Protein AF-A0A1S3MIS3-F1 (afdb_monomer)

Mean predicted aligned error: 9.29 Å

Secondary structure (DSSP, 8-state):
-EEEEPPPEE-TTEEEEEEEEEES-TT-BTTB---TTSGGGGGGPEEEEEESSTTSS-EEEEEE-TTTSSS-EEEEEEPPGGG-SEEEEEEEEE-----TTSS-E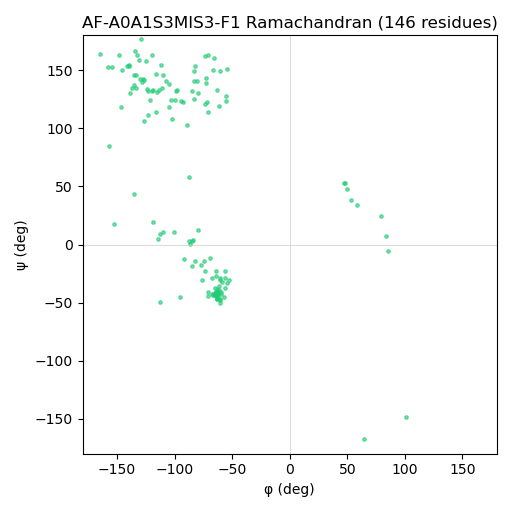EEEEEEEEEP-HHHHHHHHHHHHHHHHHHHHHHHHHHHHHTT-

Foldseek 3Di:
DDKDKDFWAQQLQFFKKKWKKAKFAPVQDLQGHQPVVDPCQQLQWKFKWKDPPQVPDIDTQDIGGNVNRNDIDMDMTTDDPVQNGTRMMIMIDGPDWPDRSYTDMDMGDIDTDGDDCPVVVVVVVVVVVVVVVVVVVVVVVVVVVVVD

Solvent-accessible surface area (backbone atoms only — not comparable to full-atom values): 8244 Å² total; per-residue (Å²): 138,52,73,50,70,54,70,68,34,78,24,61,53,48,41,30,41,33,31,32,38,24,29,22,36,89,82,53,40,72,86,28,14,48,61,83,87,45,90,65,31,69,56,51,20,42,31,37,30,37,21,81,58,87,68,77,53,77,45,81,79,47,78,44,44,36,88,83,19,32,55,79,42,79,50,76,44,72,54,53,76,88,59,37,34,74,52,29,30,45,33,42,36,37,87,42,71,85,49,90,69,40,54,33,67,52,78,44,78,75,44,78,39,60,64,68,59,65,62,56,52,48,52,53,50,50,52,51,51,52,52,50,52,52,51,55,52,51,55,52,52,56,59,56,65,77,74,114

Structure (mmCIF, N/CA/C/O backbone):
data_AF-A0A1S3MIS3-F1
#
_entry.id   AF-A0A1S3MIS3-F1
#
loop_
_atom_site.group_PDB
_atom_site.id
_atom_site.type_symbol
_atom_site.label_atom_id
_atom_site.label_alt_id
_atom_site.label_comp_id
_atom_site.label_asym_id
_atom_site.label_entity_id
_atom_site.label_seq_id
_atom_site.pdbx_PDB_ins_code
_atom_site.Cartn_x
_atom_site.Cartn_y
_atom_site.Cartn_z
_atom_site.occupancy
_atom_site.B_iso_or_equiv
_atom_site.auth_seq_id
_atom_site.auth_comp_id
_atom_site.auth_asym_id
_atom_site.auth_atom_id
_atom_site.pdbx_PDB_model_num
ATOM 1 N N . MET A 1 1 ? 1.605 -11.712 -11.356 1.00 88.00 1 MET A N 1
ATOM 2 C CA . MET A 1 1 ? 0.929 -11.157 -10.164 1.00 88.00 1 MET A CA 1
ATOM 3 C C . MET A 1 1 ? 1.987 -10.794 -9.139 1.00 88.00 1 MET A C 1
ATOM 5 O O . MET A 1 1 ? 2.814 -11.642 -8.831 1.00 88.00 1 MET A O 1
ATOM 9 N N . ARG A 1 2 ? 1.972 -9.559 -8.627 1.00 95.81 2 ARG A N 1
ATOM 10 C CA . ARG A 1 2 ? 2.924 -9.073 -7.618 1.00 95.81 2 ARG A CA 1
ATOM 11 C C . ARG A 1 2 ? 2.176 -8.488 -6.436 1.00 95.81 2 ARG A C 1
ATOM 13 O O . ARG A 1 2 ? 1.597 -7.410 -6.546 1.00 95.81 2 ARG A O 1
ATOM 20 N N . GLN A 1 3 ? 2.161 -9.218 -5.328 1.00 97.56 3 GLN A N 1
ATOM 21 C CA . GLN A 1 3 ? 1.534 -8.757 -4.098 1.00 97.56 3 GLN A CA 1
ATOM 22 C C . GLN A 1 3 ? 2.282 -9.249 -2.862 1.00 97.56 3 GLN A C 1
ATOM 24 O O . GLN A 1 3 ? 2.836 -10.347 -2.866 1.00 97.56 3 GLN A O 1
ATOM 29 N N . ALA A 1 4 ? 2.220 -8.456 -1.800 1.00 98.25 4 ALA A N 1
ATOM 30 C CA . ALA A 1 4 ? 2.569 -8.850 -0.445 1.00 98.25 4 ALA A CA 1
ATOM 31 C C . ALA A 1 4 ? 1.331 -8.646 0.431 1.00 98.25 4 ALA A C 1
ATOM 33 O O . ALA A 1 4 ? 0.784 -7.545 0.449 1.00 98.25 4 ALA A O 1
ATOM 34 N N . VAL A 1 5 ? 0.879 -9.693 1.121 1.00 98.44 5 VAL A N 1
ATOM 35 C CA . VAL A 1 5 ? -0.333 -9.675 1.954 1.00 98.44 5 VAL A CA 1
ATOM 36 C C . VAL A 1 5 ? 0.044 -10.089 3.372 1.00 98.44 5 VAL A C 1
ATOM 38 O O . VAL A 1 5 ? 0.761 -11.073 3.561 1.00 98.44 5 VAL A O 1
ATOM 41 N N . THR A 1 6 ? -0.409 -9.338 4.373 1.00 98.44 6 THR A N 1
ATOM 42 C CA . THR A 1 6 ? -0.201 -9.706 5.777 1.00 98.44 6 THR A CA 1
ATOM 43 C C . THR A 1 6 ? -1.060 -10.910 6.154 1.00 98.44 6 THR A C 1
ATOM 45 O O . THR A 1 6 ? -2.057 -11.215 5.507 1.00 98.44 6 THR A O 1
ATOM 48 N N . LYS A 1 7 ? -0.732 -11.571 7.268 1.00 97.88 7 LYS A N 1
ATOM 49 C CA . LYS A 1 7 ? -1.742 -12.375 7.972 1.00 97.88 7 LYS A CA 1
ATOM 50 C C . LYS A 1 7 ? -2.840 -11.458 8.530 1.00 97.88 7 LYS A C 1
ATOM 52 O O . LYS A 1 7 ? -2.578 -10.262 8.681 1.00 97.88 7 LYS A O 1
ATOM 57 N N . PRO A 1 8 ? -4.030 -11.986 8.858 1.00 98.06 8 PRO A N 1
ATOM 58 C CA . PRO A 1 8 ? -5.056 -11.206 9.536 1.00 98.06 8 PRO A CA 1
ATOM 59 C C . PRO A 1 8 ? -4.515 -10.591 10.832 1.00 98.06 8 PRO A C 1
ATOM 61 O O . PRO A 1 8 ? -3.936 -11.287 11.668 1.00 98.06 8 PRO A O 1
ATOM 64 N N . LEU A 1 9 ? -4.693 -9.281 10.990 1.00 98.00 9 LEU A N 1
ATOM 65 C CA . LEU A 1 9 ? -4.213 -8.493 12.123 1.00 98.00 9 LEU A CA 1
ATOM 66 C C . LEU A 1 9 ? -5.383 -7.989 12.976 1.00 98.00 9 LEU A C 1
ATOM 68 O O . LEU A 1 9 ? -6.501 -7.789 12.495 1.00 98.00 9 LEU A O 1
ATOM 72 N N . ASP A 1 10 ? -5.112 -7.735 14.256 1.00 97.69 10 ASP A N 1
ATOM 73 C CA . ASP A 1 10 ? -5.991 -6.930 15.107 1.00 97.69 10 ASP A CA 1
ATOM 74 C C . ASP A 1 10 ? -5.587 -5.454 14.990 1.00 97.69 10 ASP A C 1
ATOM 76 O O . ASP A 1 10 ? -4.590 -5.017 15.568 1.00 97.69 10 ASP A O 1
ATOM 80 N N . LEU A 1 11 ? -6.364 -4.685 14.223 1.00 97.75 11 LEU A N 1
ATOM 81 C CA . LEU A 1 11 ? -6.131 -3.259 14.004 1.00 97.75 11 LEU A CA 1
ATOM 82 C C . LEU A 1 11 ? -7.040 -2.367 14.860 1.00 97.75 11 LEU A C 1
ATOM 84 O O . LEU A 1 11 ? -7.046 -1.150 14.676 1.00 97.75 11 LEU A O 1
ATOM 88 N N . THR A 1 12 ? -7.765 -2.921 15.838 1.00 97.19 12 THR A N 1
ATOM 89 C CA . THR A 1 12 ? -8.701 -2.162 16.698 1.00 97.19 12 THR A CA 1
ATOM 90 C C . THR A 1 12 ? -8.053 -0.963 17.386 1.00 97.19 12 THR A C 1
ATOM 92 O O . THR A 1 12 ? -8.678 0.077 17.591 1.00 97.19 12 THR A O 1
ATOM 95 N N . ARG A 1 13 ? -6.766 -1.086 17.718 1.00 95.50 13 ARG A N 1
ATOM 96 C CA . ARG A 1 13 ? -5.961 -0.028 18.337 1.00 95.50 13 ARG A CA 1
ATOM 97 C C . ARG A 1 13 ? -4.900 0.546 17.410 1.00 95.50 13 ARG A C 1
ATOM 99 O O . ARG A 1 13 ? -4.034 1.278 17.886 1.00 95.50 13 ARG A O 1
ATOM 106 N N . ALA A 1 14 ? -4.927 0.227 16.122 1.00 96.06 14 ALA A N 1
ATOM 107 C CA . ALA A 1 14 ? -3.961 0.749 15.173 1.00 96.06 14 ALA A CA 1
ATOM 108 C C . ALA A 1 14 ? -4.221 2.234 14.883 1.00 96.06 14 ALA A C 1
ATOM 110 O O . ALA A 1 14 ? -5.356 2.705 14.828 1.00 96.06 14 ALA A O 1
ATOM 111 N N . SER A 1 15 ? -3.136 2.983 14.721 1.00 95.88 15 SER A N 1
ATOM 112 C CA . SER A 1 15 ? -3.154 4.403 14.375 1.00 95.88 15 SER A CA 1
ATOM 113 C C . SER A 1 15 ? -2.593 4.634 12.980 1.00 95.88 15 SER A C 1
ATOM 115 O O . SER A 1 15 ? -3.231 5.301 12.166 1.00 95.88 15 SER A O 1
ATOM 117 N N . LYS A 1 16 ? -1.423 4.058 12.691 1.00 97.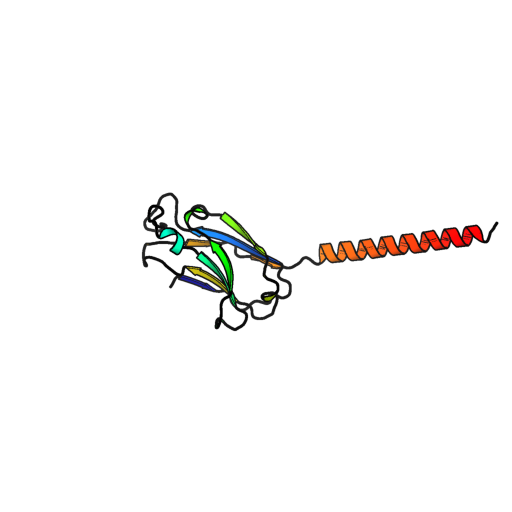44 16 LYS A N 1
ATOM 118 C CA . LYS A 1 16 ? -0.689 4.267 11.447 1.00 97.44 16 LYS A CA 1
ATOM 119 C C . LYS A 1 16 ? -0.074 2.974 10.943 1.00 97.44 16 LYS A C 1
ATOM 121 O O . LYS A 1 16 ? 0.246 2.094 11.737 1.00 97.44 16 LYS A O 1
ATOM 126 N N . ILE A 1 17 ? 0.143 2.921 9.639 1.00 98.44 17 ILE A N 1
ATOM 127 C CA . ILE A 1 17 ? 1.041 1.976 8.987 1.00 98.44 17 ILE A CA 1
ATOM 128 C C . ILE A 1 17 ? 2.211 2.743 8.383 1.00 98.44 17 ILE A C 1
ATOM 130 O O . ILE A 1 17 ? 2.020 3.784 7.750 1.00 98.44 17 ILE A O 1
ATOM 134 N N . MET A 1 18 ? 3.418 2.249 8.632 1.00 98.56 18 MET A N 1
ATOM 135 C CA . MET A 1 18 ? 4.672 2.833 8.173 1.00 98.56 18 MET A CA 1
ATOM 136 C C . MET A 1 18 ? 5.488 1.767 7.454 1.00 98.56 18 MET A C 1
ATOM 138 O O . MET A 1 18 ? 5.453 0.604 7.841 1.00 98.56 18 MET A O 1
ATOM 142 N N . PHE A 1 19 ? 6.183 2.153 6.391 1.00 98.81 19 PHE A N 1
ATOM 143 C CA . PHE A 1 19 ? 7.050 1.260 5.621 1.00 98.81 19 PHE A CA 1
ATOM 144 C C . PHE A 1 19 ? 7.981 2.075 4.729 1.00 98.81 19 PHE A C 1
ATOM 146 O O . PHE A 1 19 ? 7.745 3.263 4.493 1.00 98.81 19 PHE A O 1
ATOM 153 N N . VAL A 1 20 ? 9.032 1.432 4.235 1.00 98.75 20 VAL A N 1
ATOM 154 C CA . VAL A 1 20 ? 9.896 1.937 3.169 1.00 98.75 20 VAL A CA 1
ATOM 155 C C . VAL A 1 20 ? 9.465 1.298 1.856 1.00 98.75 20 VAL A C 1
ATOM 157 O O . VAL A 1 20 ? 9.281 0.084 1.794 1.00 98.75 20 VAL A O 1
ATOM 160 N N . LEU A 1 21 ? 9.299 2.113 0.816 1.00 98.69 21 LEU A N 1
ATOM 161 C CA . LEU A 1 21 ? 8.968 1.659 -0.532 1.00 98.69 21 LEU A CA 1
ATOM 162 C C . LEU A 1 21 ? 9.946 2.257 -1.542 1.00 98.69 21 LEU A C 1
ATOM 164 O O . LEU A 1 21 ? 10.293 3.437 -1.453 1.00 98.69 21 LEU A O 1
ATOM 168 N N . GLN A 1 22 ? 10.343 1.441 -2.513 1.00 97.88 22 GLN A N 1
ATOM 169 C CA . GLN A 1 22 ? 11.038 1.864 -3.724 1.00 97.88 22 GLN A CA 1
ATOM 170 C C . GLN A 1 22 ? 10.412 1.163 -4.935 1.00 97.88 22 GLN A C 1
ATOM 172 O O . GLN A 1 22 ? 10.146 -0.035 -4.870 1.00 97.88 22 GLN A O 1
ATOM 177 N N . ILE A 1 23 ? 10.198 1.888 -6.032 1.00 97.25 23 ILE A N 1
ATOM 178 C CA . ILE A 1 23 ? 9.677 1.373 -7.303 1.00 97.25 23 ILE A CA 1
ATOM 179 C C . ILE A 1 23 ? 10.685 1.709 -8.405 1.00 97.25 23 ILE A C 1
ATOM 181 O O . ILE A 1 23 ? 10.878 2.874 -8.745 1.00 97.25 23 ILE A O 1
ATOM 185 N N . GLY A 1 24 ? 11.336 0.688 -8.957 1.00 95.81 24 GLY A N 1
ATOM 186 C CA . GLY A 1 24 ? 12.441 0.830 -9.898 1.00 95.81 24 GLY A CA 1
ATOM 187 C C . GLY A 1 24 ? 13.680 1.495 -9.288 1.00 95.81 24 GLY A C 1
ATOM 188 O O . GLY A 1 24 ? 13.811 1.668 -8.075 1.00 95.81 24 GLY A O 1
ATOM 189 N N . SER A 1 25 ? 14.622 1.882 -10.145 1.00 94.88 25 SER A N 1
ATOM 190 C CA . SER A 1 25 ? 15.813 2.638 -9.749 1.00 94.88 25 SER A CA 1
ATOM 191 C C . SER A 1 25 ? 16.143 3.718 -10.770 1.00 94.88 25 SER A C 1
ATOM 193 O O . SER A 1 25 ? 15.851 3.570 -11.953 1.00 94.88 25 SER A O 1
ATOM 195 N N . VAL A 1 26 ? 16.803 4.798 -10.352 1.00 91.94 26 VAL A N 1
ATOM 196 C CA . VAL A 1 26 ? 17.254 5.848 -11.290 1.00 91.94 26 VAL A CA 1
ATOM 197 C C . VAL A 1 26 ? 18.197 5.277 -12.360 1.00 91.94 26 VAL A C 1
ATOM 199 O O . VAL A 1 26 ? 18.175 5.727 -13.497 1.00 91.94 26 VAL A O 1
ATOM 202 N N . SER A 1 27 ? 18.983 4.256 -12.013 1.00 92.25 27 SER A N 1
ATOM 203 C CA . SER A 1 27 ? 19.909 3.566 -12.917 1.00 92.25 27 SER A CA 1
ATOM 204 C C . SER A 1 27 ? 19.242 2.633 -13.933 1.00 92.25 27 SER A C 1
ATOM 206 O O . SER A 1 27 ? 19.926 2.214 -14.857 1.00 92.25 27 SER A O 1
ATOM 208 N N . GLN A 1 28 ? 17.956 2.294 -13.761 1.00 91.81 28 GLN A N 1
ATOM 209 C CA . GLN A 1 28 ? 17.199 1.379 -14.633 1.00 91.81 28 GLN A CA 1
ATOM 210 C C . GLN A 1 28 ? 17.962 0.078 -14.953 1.00 91.81 28 GLN A C 1
ATOM 212 O O . GLN A 1 28 ? 18.137 -0.290 -16.110 1.00 91.81 28 GLN A O 1
ATOM 217 N N . THR A 1 29 ? 18.440 -0.619 -13.919 1.00 92.31 29 THR A N 1
ATOM 218 C CA . THR A 1 29 ? 19.157 -1.891 -14.093 1.00 92.31 29 THR A CA 1
ATOM 219 C C . THR A 1 29 ? 18.205 -3.033 -14.459 1.00 92.31 29 THR A C 1
ATOM 221 O O . THR A 1 29 ? 17.008 -2.979 -14.165 1.00 92.31 29 THR A O 1
ATOM 224 N N . ASP A 1 30 ? 18.747 -4.132 -14.988 1.00 89.25 30 ASP A N 1
ATOM 225 C CA . ASP A 1 30 ? 17.981 -5.351 -15.315 1.00 89.25 30 ASP A CA 1
ATOM 226 C C . ASP A 1 30 ? 17.212 -5.926 -14.112 1.00 89.25 30 ASP A C 1
ATOM 228 O O . ASP A 1 30 ? 16.156 -6.543 -14.249 1.00 89.25 30 ASP A O 1
ATOM 232 N N . SER A 1 31 ? 17.732 -5.711 -12.903 1.00 91.12 31 SER A N 1
ATOM 233 C CA . SER A 1 31 ? 17.124 -6.170 -11.653 1.00 91.12 31 SER A CA 1
ATOM 234 C C . SER A 1 31 ? 16.188 -5.150 -10.997 1.00 91.12 31 SER A C 1
ATOM 236 O O . SER A 1 31 ? 15.477 -5.515 -10.060 1.00 91.12 31 SER A O 1
ATOM 238 N N . CYS A 1 32 ? 16.196 -3.885 -11.435 1.00 94.38 32 CYS A N 1
ATOM 239 C CA . CYS A 1 32 ? 15.426 -2.810 -10.812 1.00 94.38 32 CYS A CA 1
ATOM 240 C C . CYS A 1 32 ? 15.166 -1.646 -11.783 1.00 94.38 32 CYS A C 1
ATOM 242 O O . CYS A 1 32 ? 15.876 -0.634 -11.794 1.00 94.38 32 CYS A O 1
ATOM 244 N N . ASN A 1 33 ? 14.110 -1.769 -12.580 1.00 94.50 33 ASN A N 1
ATOM 245 C CA . ASN A 1 33 ? 13.667 -0.785 -13.566 1.00 94.50 33 ASN A CA 1
ATOM 246 C C . ASN A 1 33 ? 12.147 -0.567 -13.478 1.00 94.50 33 ASN A C 1
ATOM 248 O O . ASN A 1 33 ? 11.450 -1.301 -12.784 1.00 94.50 33 ASN A O 1
ATOM 252 N N . THR A 1 34 ? 11.644 0.491 -14.119 1.00 91.75 34 THR A N 1
ATOM 253 C CA . THR A 1 34 ? 10.196 0.787 -14.177 1.00 91.75 34 THR A CA 1
ATOM 254 C C . THR A 1 34 ? 9.779 1.581 -15.427 1.00 91.75 34 THR A C 1
ATOM 256 O O . THR A 1 34 ? 8.710 2.194 -15.423 1.00 91.75 34 THR A O 1
ATOM 259 N N . ALA A 1 35 ? 10.632 1.602 -16.464 1.00 86.19 35 ALA A N 1
ATOM 260 C CA . ALA A 1 35 ? 10.390 2.244 -17.764 1.00 86.19 35 ALA A CA 1
ATOM 261 C C . ALA A 1 35 ? 9.859 3.691 -17.653 1.00 86.19 35 ALA A C 1
ATOM 263 O O . ALA A 1 35 ? 8.817 4.028 -18.205 1.00 86.19 35 ALA A O 1
ATOM 264 N N . LEU A 1 36 ? 10.563 4.541 -16.887 1.00 83.69 36 LEU A N 1
ATOM 265 C CA . LEU A 1 36 ? 10.116 5.883 -16.456 1.00 83.69 36 LEU A CA 1
ATOM 266 C C . LEU A 1 36 ? 9.726 6.858 -17.579 1.00 83.69 36 LEU A C 1
ATOM 268 O O . LEU A 1 36 ? 9.031 7.849 -17.328 1.00 83.69 36 LEU A O 1
ATOM 272 N N . ASP A 1 37 ? 10.238 6.618 -18.775 1.00 84.56 37 ASP A N 1
ATOM 273 C CA . ASP A 1 37 ? 10.027 7.389 -19.992 1.00 84.56 37 ASP A CA 1
ATOM 274 C C . ASP A 1 37 ? 8.721 7.024 -20.710 1.00 84.56 37 ASP A C 1
ATOM 276 O O . ASP A 1 37 ? 8.251 7.795 -21.550 1.00 84.56 37 ASP A O 1
ATOM 280 N N . GLN A 1 38 ? 8.083 5.906 -20.353 1.00 86.75 38 GLN A N 1
ATOM 281 C CA . GLN A 1 38 ? 6.843 5.491 -20.992 1.00 86.75 38 GLN A CA 1
ATOM 282 C C . GLN A 1 38 ? 5.608 6.226 -20.437 1.00 86.75 38 GLN A C 1
ATOM 284 O O . GLN A 1 38 ? 5.488 6.418 -19.218 1.00 86.75 38 GLN A O 1
ATOM 289 N N . PRO A 1 39 ? 4.641 6.610 -21.298 1.00 85.19 39 PRO A N 1
ATOM 290 C CA . PRO A 1 39 ? 3.425 7.312 -20.874 1.00 85.19 39 PRO A CA 1
ATOM 291 C C . PRO A 1 39 ? 2.566 6.523 -19.878 1.00 85.19 39 PRO A C 1
ATOM 293 O O . PRO A 1 39 ? 1.907 7.113 -19.024 1.00 85.19 39 PRO A O 1
ATOM 296 N N . ASP A 1 40 ? 2.592 5.195 -19.967 1.00 87.56 40 ASP A N 1
ATOM 297 C CA . ASP A 1 40 ? 1.804 4.269 -19.150 1.00 87.56 40 ASP A CA 1
ATOM 298 C C . ASP A 1 40 ? 2.451 3.932 -17.796 1.00 87.56 40 ASP A C 1
ATOM 300 O O . ASP A 1 40 ? 1.891 3.172 -17.011 1.00 87.56 40 ASP A O 1
ATOM 304 N N . THR A 1 41 ? 3.596 4.540 -17.466 1.00 87.25 41 THR A N 1
ATOM 305 C CA . THR A 1 41 ? 4.299 4.329 -16.187 1.00 87.25 41 THR A CA 1
ATOM 306 C C . THR A 1 41 ? 3.397 4.532 -14.969 1.00 87.25 41 THR A C 1
ATOM 308 O O . THR A 1 41 ? 3.582 3.886 -13.942 1.00 87.25 41 THR A O 1
ATOM 311 N N . VAL A 1 42 ? 2.397 5.409 -15.072 1.00 88.94 42 VAL A N 1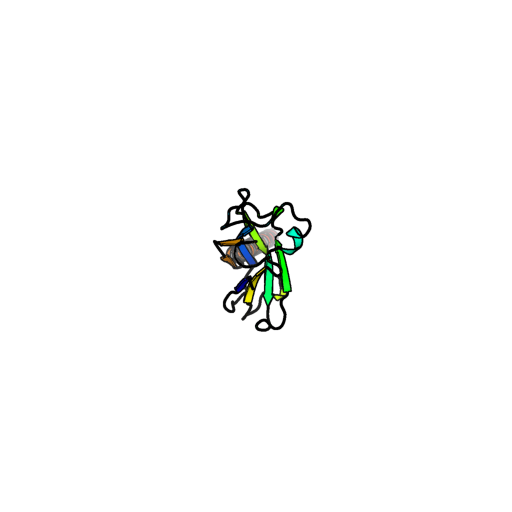
ATOM 312 C CA . VAL A 1 42 ? 1.419 5.678 -14.003 1.00 88.94 42 VAL A CA 1
ATOM 313 C C . VAL A 1 42 ? 0.624 4.420 -13.619 1.00 88.94 42 VAL A C 1
ATOM 315 O O . VAL A 1 42 ? 0.239 4.250 -12.460 1.00 88.94 42 VAL A O 1
ATOM 318 N N . ASP A 1 43 ? 0.426 3.497 -14.560 1.00 91.50 43 ASP A N 1
ATOM 319 C CA . ASP A 1 43 ? -0.310 2.255 -14.327 1.00 91.50 43 ASP A CA 1
ATOM 320 C C . ASP A 1 43 ? 0.520 1.217 -13.556 1.00 91.50 43 ASP A C 1
ATOM 322 O O . ASP A 1 43 ? -0.038 0.296 -12.956 1.00 91.50 43 ASP A O 1
ATOM 326 N N . ARG A 1 44 ? 1.851 1.382 -13.510 1.00 93.94 44 ARG A N 1
ATOM 327 C CA . ARG A 1 44 ? 2.795 0.513 -12.781 1.00 93.94 44 ARG A CA 1
ATOM 328 C C . ARG A 1 44 ? 2.853 0.819 -11.277 1.00 93.94 44 ARG A C 1
ATOM 330 O O . ARG A 1 44 ? 3.755 0.351 -10.578 1.00 93.94 44 ARG A O 1
ATOM 337 N N . ALA A 1 45 ? 1.901 1.606 -10.775 1.00 96.62 45 ALA A N 1
ATOM 338 C CA . ALA A 1 45 ? 1.801 2.004 -9.380 1.00 96.62 45 ALA A CA 1
ATOM 339 C C . ALA A 1 45 ? 1.639 0.810 -8.424 1.00 96.62 45 ALA A C 1
ATOM 341 O O . ALA A 1 45 ? 1.005 -0.201 -8.736 1.00 96.62 45 ALA A O 1
ATOM 342 N N . VAL A 1 46 ? 2.157 0.973 -7.206 1.00 98.31 46 VAL A N 1
ATOM 343 C CA . VAL A 1 46 ? 1.940 0.028 -6.104 1.00 98.31 46 VAL A CA 1
ATOM 344 C C . VAL A 1 46 ? 0.848 0.580 -5.195 1.00 98.31 46 VAL A C 1
ATOM 346 O O . VAL A 1 46 ? 0.932 1.702 -4.693 1.00 98.31 46 VAL A O 1
ATOM 349 N N . LEU A 1 47 ? -0.197 -0.206 -4.967 1.00 98.56 47 LEU A N 1
ATOM 350 C CA . LEU A 1 47 ? -1.341 0.160 -4.138 1.00 98.56 47 LEU A CA 1
ATOM 351 C C . LEU A 1 47 ? -1.187 -0.429 -2.741 1.00 98.56 47 LEU A C 1
ATOM 353 O O . LEU A 1 47 ? -0.937 -1.624 -2.610 1.00 98.56 47 LEU A O 1
ATOM 357 N N . LEU A 1 48 ? -1.412 0.385 -1.712 1.00 98.75 48 LEU A N 1
ATOM 358 C CA . LEU A 1 48 ? -1.676 -0.097 -0.360 1.00 98.75 48 LEU A CA 1
ATOM 359 C C . LEU A 1 48 ? -3.187 -0.225 -0.176 1.00 98.75 48 LEU A C 1
ATOM 361 O O . LEU A 1 48 ? -3.919 0.758 -0.314 1.00 98.75 48 LEU A O 1
ATOM 365 N N . GLN A 1 49 ? -3.647 -1.424 0.161 1.00 98.81 49 GLN A N 1
ATOM 366 C CA . GLN A 1 49 ? -5.061 -1.731 0.349 1.00 98.81 49 GLN A CA 1
ATOM 367 C C . GLN A 1 49 ? -5.301 -2.514 1.639 1.00 98.81 49 GLN A C 1
ATOM 369 O O . GLN A 1 49 ? -4.381 -3.111 2.197 1.00 98.81 49 GLN A O 1
ATOM 374 N N . TYR A 1 50 ? -6.554 -2.538 2.085 1.00 98.81 50 TYR A N 1
ATOM 375 C CA . TYR A 1 50 ? -7.013 -3.383 3.182 1.00 98.81 50 TYR A CA 1
ATOM 376 C C . TYR A 1 50 ? -8.284 -4.145 2.813 1.00 98.81 50 TYR A C 1
ATOM 378 O O . TYR A 1 50 ? -9.033 -3.735 1.925 1.00 98.81 50 TYR A O 1
ATOM 386 N N . THR A 1 51 ? -8.543 -5.232 3.527 1.00 98.75 51 THR A N 1
ATOM 387 C CA . THR A 1 51 ? -9.799 -5.983 3.465 1.00 98.75 51 THR A CA 1
ATOM 388 C C . THR A 1 51 ? -10.268 -6.325 4.874 1.00 98.75 51 THR A C 1
ATOM 390 O O . THR A 1 51 ? -9.460 -6.562 5.770 1.00 98.75 51 THR A O 1
ATOM 393 N N . VAL A 1 52 ? -11.585 -6.339 5.066 1.00 98.31 52 VAL A N 1
ATOM 394 C CA . VAL A 1 52 ? -12.251 -6.746 6.316 1.00 98.31 52 VAL A CA 1
ATOM 395 C C . VAL A 1 52 ? -13.091 -8.015 6.127 1.00 98.31 52 VAL A C 1
ATOM 397 O O . VAL A 1 52 ? -13.810 -8.427 7.031 1.00 98.31 52 VAL A O 1
ATOM 400 N N . ASN A 1 53 ? -13.035 -8.619 4.937 1.00 96.94 53 ASN A N 1
ATOM 401 C CA . ASN A 1 53 ? -13.857 -9.758 4.531 1.00 96.94 53 ASN A CA 1
ATOM 402 C C . ASN A 1 53 ? -13.025 -10.834 3.816 1.00 96.94 53 ASN A C 1
ATOM 404 O O . ASN A 1 53 ? -13.452 -11.382 2.802 1.00 96.94 53 ASN A O 1
ATOM 408 N N . ASN A 1 54 ? -11.835 -11.131 4.350 1.00 94.38 54 ASN A N 1
ATOM 409 C CA . ASN A 1 54 ? -10.937 -12.189 3.865 1.00 94.38 54 ASN A CA 1
ATOM 410 C C . ASN A 1 54 ? -10.620 -12.085 2.361 1.00 94.38 54 ASN A C 1
ATOM 412 O O . ASN A 1 54 ? -10.583 -13.084 1.643 1.00 94.38 54 ASN A O 1
ATOM 416 N N . GLY A 1 55 ? -10.444 -10.859 1.867 1.00 94.81 55 GLY A N 1
ATOM 417 C CA . 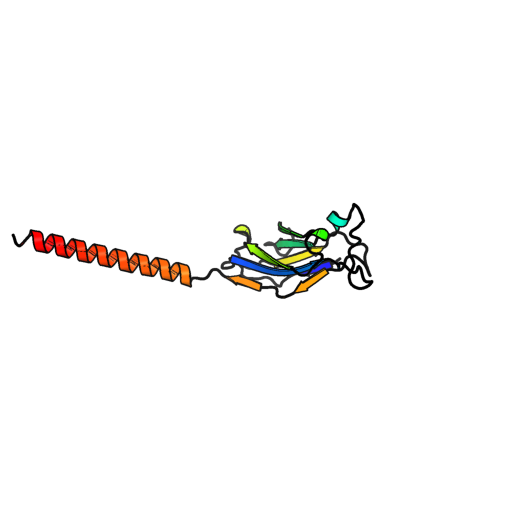GLY A 1 55 ? -10.017 -10.600 0.498 1.00 94.81 55 GLY A CA 1
ATOM 418 C C . GLY A 1 55 ? -11.122 -10.614 -0.558 1.00 94.81 55 GLY A C 1
ATOM 419 O O . GLY A 1 55 ? -10.788 -10.481 -1.736 1.00 94.81 55 GLY A O 1
ATOM 420 N N . VAL A 1 56 ? -12.403 -10.715 -0.173 1.00 97.00 56 VAL A N 1
ATOM 421 C CA . VAL A 1 56 ? -13.541 -10.595 -1.108 1.00 97.00 56 VAL A CA 1
A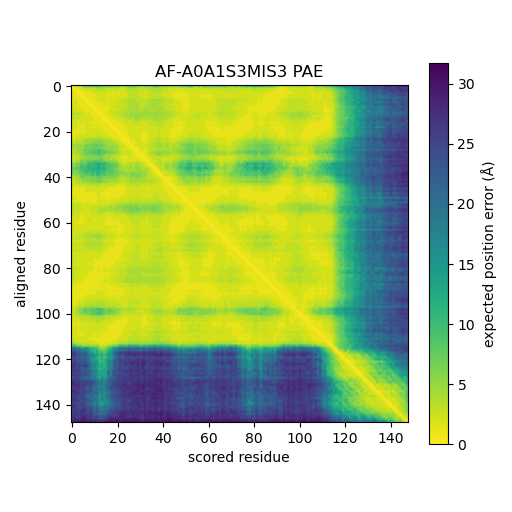TOM 422 C C . VAL A 1 56 ? -13.588 -9.200 -1.735 1.00 97.00 56 VAL A C 1
ATOM 424 O O . VAL A 1 56 ? -13.733 -9.071 -2.949 1.00 97.00 56 VAL A O 1
ATOM 427 N N . SER A 1 57 ? -13.419 -8.148 -0.929 1.00 97.56 57 SER A N 1
ATOM 428 C CA . SER A 1 57 ? -13.265 -6.774 -1.411 1.00 97.56 57 SER A CA 1
ATOM 429 C C . SER A 1 57 ? -12.061 -6.090 -0.773 1.00 97.56 57 SER A C 1
ATOM 431 O O . SER A 1 57 ? -11.769 -6.272 0.411 1.00 97.56 57 SER A O 1
ATOM 433 N N . TRP A 1 58 ? -11.373 -5.277 -1.574 1.00 98.38 58 TRP A N 1
ATOM 434 C CA . TRP A 1 58 ? -10.188 -4.526 -1.172 1.00 98.38 58 TRP A CA 1
ATOM 435 C C . TRP A 1 58 ? -10.442 -3.027 -1.301 1.00 98.38 58 TRP A C 1
ATOM 437 O O . TRP A 1 58 ? -10.913 -2.556 -2.335 1.00 98.38 58 TRP A O 1
ATOM 447 N N . HIS A 1 59 ? -10.087 -2.277 -0.265 1.00 98.50 59 HIS A N 1
ATOM 448 C CA . HIS A 1 59 ? -10.238 -0.827 -0.191 1.00 98.50 59 HIS A CA 1
ATOM 449 C C . HIS A 1 59 ? -8.863 -0.157 -0.216 1.00 98.50 59 HIS A C 1
ATOM 451 O O . HIS A 1 59 ? -7.947 -0.590 0.481 1.00 98.50 59 HIS A O 1
ATOM 457 N N . VAL A 1 60 ? -8.701 0.895 -1.021 1.00 98.50 60 VAL A N 1
ATOM 458 C CA . VAL A 1 60 ? -7.420 1.604 -1.185 1.00 98.50 60 VAL A CA 1
ATOM 459 C C . VAL A 1 60 ? -7.175 2.559 -0.017 1.00 98.50 60 VAL A C 1
ATOM 461 O O . VAL A 1 60 ? -8.039 3.361 0.321 1.00 98.50 60 VAL A O 1
ATOM 464 N N . ILE A 1 61 ? -5.979 2.487 0.572 1.00 98.50 61 ILE A N 1
ATOM 465 C CA . ILE A 1 61 ? -5.463 3.469 1.540 1.00 98.50 61 ILE A CA 1
ATOM 466 C C . ILE A 1 61 ? -4.600 4.503 0.814 1.00 98.50 61 ILE A C 1
ATOM 468 O O . ILE A 1 61 ? -4.720 5.697 1.073 1.00 98.50 61 ILE A O 1
ATOM 472 N N . ALA A 1 62 ? -3.716 4.044 -0.077 1.00 98.38 62 ALA A N 1
ATOM 473 C CA . ALA A 1 62 ? -2.786 4.900 -0.803 1.00 98.38 62 ALA A CA 1
ATOM 474 C C . ALA A 1 62 ? -2.355 4.278 -2.138 1.00 98.38 62 ALA A C 1
ATOM 476 O O . ALA A 1 62 ? -2.297 3.054 -2.280 1.00 98.38 62 ALA A O 1
ATOM 477 N N . GLN A 1 63 ? -2.001 5.138 -3.091 1.00 98.12 63 GLN A N 1
ATOM 478 C CA . GLN A 1 63 ? -1.419 4.785 -4.384 1.00 98.12 63 GLN A CA 1
ATOM 479 C C . GLN A 1 63 ? -0.035 5.429 -4.500 1.00 98.12 63 GLN A C 1
ATOM 481 O O . GLN A 1 63 ? 0.113 6.618 -4.225 1.00 98.12 63 GLN A O 1
ATOM 486 N N . HIS A 1 64 ? 0.963 4.644 -4.904 1.00 98.06 64 HIS A N 1
ATOM 487 C CA . HIS A 1 64 ? 2.361 5.069 -4.977 1.00 98.06 64 HIS A CA 1
ATOM 488 C C . HIS A 1 64 ? 2.823 5.028 -6.431 1.00 98.06 64 HIS A C 1
A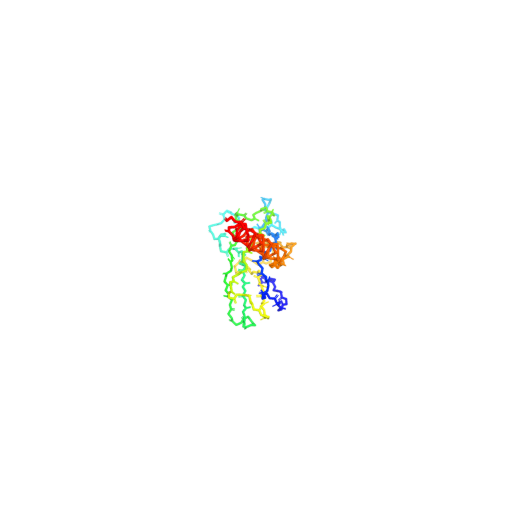TOM 490 O O . HIS A 1 64 ? 2.871 3.955 -7.036 1.00 98.06 64 HIS A O 1
ATOM 496 N N . GLN A 1 65 ? 3.130 6.194 -6.992 1.00 96.12 65 GLN A N 1
ATOM 497 C CA . GLN A 1 65 ? 3.546 6.330 -8.385 1.00 96.12 65 GLN A CA 1
ATOM 498 C C . GLN A 1 65 ? 5.043 6.047 -8.545 1.00 96.12 65 GLN A C 1
ATOM 500 O O . GLN A 1 65 ? 5.823 6.516 -7.714 1.00 96.12 65 GLN A O 1
ATOM 505 N N . PRO A 1 66 ? 5.494 5.368 -9.618 1.00 94.81 66 PRO A N 1
ATOM 506 C CA . PRO A 1 66 ? 6.918 5.068 -9.784 1.00 94.81 66 PRO A CA 1
ATOM 507 C C . PRO A 1 66 ? 7.821 6.308 -9.753 1.00 94.81 66 PRO A C 1
ATOM 509 O O . PRO A 1 66 ? 8.890 6.282 -9.150 1.00 94.81 66 PRO A O 1
ATOM 512 N N . LYS A 1 67 ? 7.361 7.428 -10.328 1.00 92.69 67 LYS A N 1
ATOM 513 C CA . LYS A 1 67 ? 8.109 8.697 -10.363 1.00 92.69 67 LYS A CA 1
ATOM 514 C C . LYS A 1 67 ? 8.406 9.259 -8.968 1.00 92.69 67 LYS A C 1
ATOM 516 O O . LYS A 1 67 ? 9.492 9.789 -8.754 1.00 92.69 67 LYS A O 1
ATOM 521 N N . ASP A 1 68 ? 7.481 9.088 -8.027 1.00 94.62 68 ASP A N 1
ATOM 522 C CA . ASP A 1 68 ? 7.612 9.600 -6.658 1.00 94.62 68 ASP A CA 1
ATOM 523 C C . ASP A 1 68 ? 8.404 8.643 -5.752 1.00 94.62 68 ASP A C 1
ATOM 525 O O . ASP A 1 68 ? 8.911 9.048 -4.710 1.00 94.62 68 ASP A O 1
ATOM 529 N N . PHE A 1 69 ? 8.533 7.375 -6.156 1.00 97.00 69 PHE A N 1
ATOM 530 C CA . PHE A 1 69 ? 9.138 6.301 -5.361 1.00 97.00 69 PHE A CA 1
ATOM 531 C C . PHE A 1 69 ? 10.375 5.681 -6.022 1.00 97.00 69 PHE A C 1
ATOM 533 O O . PHE A 1 69 ? 10.805 4.596 -5.638 1.00 97.00 69 PHE A O 1
ATOM 540 N N . ILE A 1 70 ? 10.996 6.375 -6.982 1.00 95.06 70 ILE A N 1
ATOM 541 C CA . ILE A 1 70 ? 12.204 5.893 -7.673 1.00 95.06 70 ILE A CA 1
ATOM 542 C C . ILE A 1 70 ? 13.420 5.751 -6.745 1.00 95.06 70 ILE A C 1
ATOM 544 O O . ILE A 1 70 ? 14.356 4.998 -7.019 1.00 95.06 70 ILE A O 1
ATOM 548 N N . LYS A 1 71 ? 13.409 6.487 -5.630 1.00 95.69 71 LYS A N 1
ATOM 549 C CA . LYS A 1 71 ? 14.333 6.332 -4.506 1.00 95.69 71 LYS A CA 1
ATOM 550 C C . LYS A 1 71 ? 13.563 5.770 -3.318 1.00 95.69 71 LYS A C 1
ATOM 552 O O . LYS A 1 71 ? 12.407 6.131 -3.113 1.00 95.69 71 LYS A O 1
ATOM 557 N N . ALA A 1 72 ? 14.227 4.941 -2.517 1.00 97.19 72 ALA A N 1
ATOM 558 C CA . ALA A 1 72 ? 13.650 4.417 -1.288 1.00 97.19 72 ALA A CA 1
ATOM 559 C C . ALA A 1 72 ? 13.180 5.552 -0.369 1.00 97.19 72 ALA A C 1
ATOM 561 O O . ALA A 1 72 ? 13.962 6.425 0.016 1.00 97.19 72 ALA A O 1
ATOM 562 N N . GLN A 1 73 ? 11.902 5.514 0.002 1.00 97.25 73 GLN A N 1
ATOM 563 C CA . GLN A 1 73 ? 11.292 6.507 0.873 1.00 97.25 73 GLN A CA 1
ATOM 564 C C . GLN A 1 73 ? 10.472 5.834 1.966 1.00 97.25 73 GLN A C 1
ATOM 566 O O . GLN A 1 73 ? 9.671 4.936 1.703 1.00 97.25 73 GLN A O 1
ATOM 571 N N . ARG A 1 74 ? 10.633 6.316 3.204 1.00 98.31 74 ARG A N 1
ATOM 572 C CA . ARG A 1 74 ? 9.779 5.920 4.324 1.00 98.31 74 ARG A CA 1
ATOM 573 C C . ARG A 1 74 ? 8.497 6.746 4.325 1.00 98.31 74 ARG A C 1
ATOM 575 O O . ARG A 1 74 ? 8.546 7.973 4.371 1.00 98.31 74 ARG A O 1
ATOM 582 N N . VAL A 1 75 ? 7.355 6.073 4.313 1.00 98.38 75 VAL A N 1
ATOM 583 C CA . VAL A 1 75 ? 6.022 6.686 4.306 1.00 98.38 75 VAL A CA 1
ATOM 584 C C . VAL A 1 75 ? 5.208 6.270 5.522 1.00 98.38 75 VAL A C 1
ATOM 586 O O . VAL A 1 75 ? 5.546 5.331 6.242 1.00 98.38 75 VAL A O 1
ATOM 589 N N . SER A 1 76 ? 4.149 7.030 5.789 1.00 98.19 76 SER A N 1
ATOM 590 C CA . SER A 1 76 ? 3.282 6.851 6.947 1.00 98.19 76 SER A CA 1
ATOM 591 C C . SER A 1 76 ? 1.853 7.224 6.580 1.00 98.19 76 SER A C 1
ATOM 593 O O . SER A 1 76 ? 1.573 8.399 6.351 1.00 98.19 76 SER A O 1
ATOM 595 N N . TYR A 1 77 ? 0.938 6.265 6.663 1.00 98.50 77 TYR A N 1
ATOM 596 C CA . TYR A 1 77 ? -0.491 6.482 6.435 1.00 98.50 77 TYR A CA 1
ATOM 597 C C . TYR A 1 77 ? -1.291 6.216 7.703 1.00 98.50 77 TYR A C 1
ATOM 599 O O . TYR A 1 77 ? -0.935 5.354 8.507 1.00 98.50 77 TYR A O 1
ATOM 607 N N . ASN A 1 78 ? -2.377 6.961 7.897 1.00 97.88 78 ASN A N 1
ATOM 608 C CA . ASN A 1 78 ? -3.324 6.666 8.966 1.00 97.88 78 ASN A CA 1
ATOM 609 C C . ASN A 1 78 ? -4.123 5.412 8.598 1.00 97.88 78 ASN A C 1
ATOM 611 O O . ASN A 1 78 ? -4.558 5.276 7.457 1.00 97.88 78 ASN A O 1
ATOM 615 N N . ILE A 1 79 ? -4.353 4.528 9.568 1.00 97.88 79 ILE A N 1
ATOM 616 C CA . ILE A 1 79 ? -5.285 3.411 9.387 1.00 97.88 79 ILE A CA 1
ATOM 617 C C . ILE A 1 79 ? -6.719 3.974 9.378 1.00 97.88 79 ILE A C 1
ATOM 619 O O . ILE A 1 79 ? -7.091 4.628 10.372 1.00 97.88 79 ILE A O 1
ATOM 623 N N . PRO A 1 80 ? -7.504 3.741 8.299 1.00 97.81 80 PRO A N 1
ATOM 624 C CA . PRO A 1 80 ? -8.905 4.159 8.204 1.00 97.81 80 PRO A CA 1
ATOM 625 C C . PRO A 1 80 ? -9.731 3.646 9.380 1.00 97.81 80 PRO A C 1
ATOM 627 O O . PRO A 1 80 ? -9.410 2.601 9.947 1.00 97.81 80 PRO A O 1
ATOM 630 N N . LEU A 1 81 ? -10.784 4.368 9.765 1.00 96.44 81 LEU A N 1
ATOM 631 C CA . LEU A 1 81 ? -11.598 3.993 10.924 1.00 96.44 81 LEU A CA 1
ATOM 632 C C . LEU A 1 81 ? -12.279 2.634 10.711 1.00 96.44 81 LEU A C 1
ATOM 634 O O . LEU A 1 81 ? -12.323 1.813 11.622 1.00 96.44 81 LEU A O 1
ATOM 638 N N . GLU A 1 82 ? -12.726 2.385 9.486 1.00 97.38 82 GLU A N 1
ATOM 639 C CA . GLU A 1 82 ? -13.393 1.170 9.020 1.00 97.38 82 GLU A CA 1
ATOM 640 C C . GLU A 1 82 ? -12.466 -0.051 9.091 1.00 97.38 82 GLU A C 1
ATOM 642 O O . GLU A 1 82 ? -12.916 -1.177 9.287 1.00 97.38 82 GLU A O 1
ATOM 647 N N . ALA A 1 83 ? -11.154 0.177 8.989 1.00 97.50 83 ALA A N 1
ATOM 648 C CA . ALA A 1 83 ? -10.130 -0.851 9.106 1.00 97.50 83 ALA A CA 1
ATOM 649 C C . ALA A 1 83 ? -9.703 -1.112 10.563 1.00 97.50 83 ALA A C 1
ATOM 651 O O . ALA A 1 83 ? -8.836 -1.949 10.796 1.00 97.50 83 ALA A O 1
ATOM 652 N N . ARG A 1 84 ? -10.265 -0.425 11.572 1.00 97.25 84 ARG A N 1
ATOM 653 C CA . ARG A 1 84 ? -9.918 -0.637 12.995 1.00 97.25 84 ARG A CA 1
ATOM 654 C C . ARG A 1 84 ? -10.758 -1.734 13.630 1.00 97.25 84 ARG A C 1
ATOM 656 O O . ARG A 1 84 ? -11.439 -1.529 14.634 1.00 97.25 84 ARG A O 1
ATOM 663 N N . VAL A 1 85 ? -10.679 -2.916 13.042 1.00 97.94 85 VAL A N 1
ATOM 664 C CA . VAL A 1 85 ? -11.375 -4.120 13.496 1.00 97.94 85 VAL A CA 1
ATOM 665 C C . VAL A 1 85 ? -10.394 -5.288 13.614 1.00 97.94 85 VAL A C 1
ATOM 667 O O . VAL A 1 85 ? -9.197 -5.150 13.353 1.00 97.94 85 VAL A O 1
ATOM 670 N N . LYS A 1 86 ? -10.886 -6.437 14.076 1.00 98.00 86 LYS A N 1
ATOM 671 C CA . LYS A 1 86 ? -10.115 -7.683 14.096 1.00 98.00 86 LYS A CA 1
ATOM 672 C C . LYS A 1 86 ? -10.185 -8.366 12.736 1.00 98.00 86 LYS A C 1
ATOM 674 O O . LYS A 1 86 ? -11.210 -8.286 12.070 1.00 98.00 86 LYS A O 1
ATOM 679 N N . GLY A 1 87 ? -9.127 -9.088 12.378 1.00 97.81 87 GLY A N 1
ATOM 680 C CA . GLY A 1 87 ? -9.099 -9.908 11.168 1.00 97.81 87 GLY A CA 1
ATOM 681 C C . GLY A 1 87 ? -8.847 -9.115 9.886 1.00 97.81 87 GLY A C 1
ATOM 682 O O . GLY A 1 87 ? -9.250 -9.557 8.818 1.00 97.81 87 GLY A O 1
ATOM 683 N N . VAL A 1 88 ? -8.204 -7.949 9.978 1.00 98.62 88 VAL A N 1
ATOM 684 C CA . VAL A 1 88 ? -7.908 -7.113 8.807 1.00 98.62 88 VAL A CA 1
ATOM 685 C C . VAL A 1 88 ? -6.624 -7.580 8.147 1.00 98.62 88 VAL A C 1
ATOM 687 O O . VAL A 1 88 ? -5.607 -7.746 8.820 1.00 98.62 88 VAL A O 1
ATOM 690 N N . GLU A 1 89 ? -6.646 -7.742 6.831 1.00 98.69 89 GLU A N 1
ATOM 691 C CA . GLU A 1 89 ? 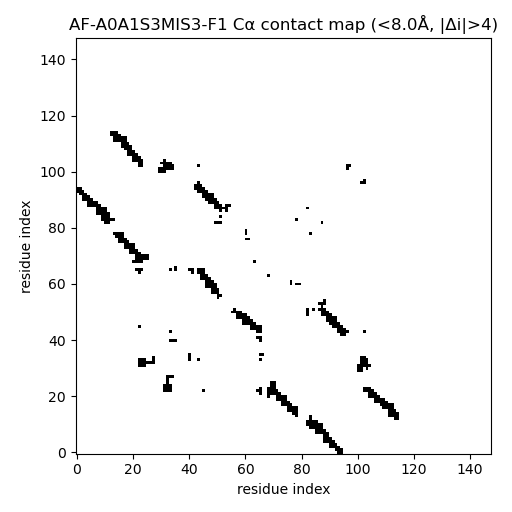-5.439 -7.989 6.041 1.00 98.69 89 GLU A CA 1
ATOM 692 C C . GLU A 1 89 ? -5.064 -6.720 5.281 1.00 98.69 89 GLU A C 1
ATOM 694 O O . GLU A 1 89 ? -5.922 -6.018 4.738 1.00 98.69 89 GLU A O 1
ATOM 699 N N . LEU A 1 90 ? -3.769 -6.421 5.251 1.00 98.69 90 LEU A N 1
ATOM 700 C CA . LEU A 1 90 ? -3.194 -5.326 4.482 1.00 98.69 90 LEU A CA 1
ATOM 701 C C . LEU A 1 90 ? -2.438 -5.925 3.302 1.00 98.69 90 LEU A C 1
ATOM 703 O O . LEU A 1 90 ? -1.765 -6.948 3.457 1.00 98.69 90 LEU A O 1
ATOM 707 N N . ARG A 1 91 ? -2.522 -5.291 2.130 1.00 98.62 91 ARG A N 1
ATOM 708 C CA . ARG A 1 91 ? -1.715 -5.693 0.977 1.00 98.62 91 ARG A CA 1
ATOM 709 C C . ARG A 1 91 ? -1.050 -4.533 0.265 1.00 98.62 91 ARG A C 1
ATOM 711 O O . ARG A 1 91 ? -1.646 -3.470 0.108 1.00 98.62 91 ARG A O 1
ATOM 718 N N . TRP A 1 92 ? 0.137 -4.815 -0.252 1.00 98.75 92 TRP A N 1
ATOM 719 C CA . TRP A 1 92 ? 0.799 -4.044 -1.294 1.00 98.75 92 TRP A CA 1
ATOM 720 C C . TRP A 1 92 ? 0.638 -4.809 -2.594 1.00 98.75 92 TRP A C 1
ATOM 722 O O . TRP A 1 92 ? 0.985 -5.988 -2.655 1.00 98.75 92 TRP A O 1
ATOM 732 N N . TRP A 1 93 ? 0.079 -4.172 -3.615 1.00 98.31 93 TRP A N 1
ATOM 733 C CA . TRP A 1 93 ? -0.240 -4.830 -4.877 1.00 98.31 93 TRP A CA 1
ATOM 734 C C . TRP A 1 93 ? 0.114 -3.939 -6.060 1.00 98.31 93 TRP A C 1
ATOM 736 O O . TRP A 1 93 ? -0.279 -2.776 -6.093 1.00 98.31 93 TRP A O 1
ATOM 746 N N . GLN A 1 94 ? 0.832 -4.502 -7.031 1.00 97.88 94 GLN A N 1
ATOM 747 C CA . GLN A 1 94 ? 1.099 -3.873 -8.322 1.00 97.88 94 GLN A CA 1
ATOM 748 C C . GLN A 1 94 ? 0.164 -4.504 -9.373 1.00 97.88 94 GLN A C 1
ATOM 750 O O . GLN A 1 94 ? 0.350 -5.682 -9.706 1.00 97.88 94 GLN A O 1
ATOM 755 N N . PRO A 1 95 ? -0.860 -3.778 -9.865 1.00 95.44 95 PRO A N 1
ATOM 756 C CA . PRO A 1 95 ? -1.854 -4.331 -10.787 1.00 95.44 95 PRO A CA 1
ATOM 757 C C . PRO A 1 95 ? -1.298 -4.602 -12.184 1.00 95.44 95 PRO A C 1
ATOM 759 O O . PRO A 1 95 ? -1.565 -5.661 -12.751 1.00 95.44 95 PRO A O 1
ATOM 762 N N . ARG A 1 96 ? -0.524 -3.653 -12.722 1.00 95.19 96 ARG A N 1
ATOM 763 C CA . ARG A 1 96 ? 0.049 -3.702 -14.068 1.00 95.19 96 ARG A CA 1
ATOM 764 C C . ARG A 1 96 ? 1.570 -3.760 -13.978 1.00 95.19 96 ARG A C 1
ATOM 766 O O . ARG A 1 96 ? 2.175 -3.007 -13.221 1.00 95.19 96 ARG A O 1
ATOM 773 N N . HIS A 1 97 ? 2.160 -4.692 -14.715 1.00 94.81 97 HIS A N 1
ATOM 774 C CA . HIS A 1 97 ? 3.603 -4.868 -14.833 1.00 94.81 97 HIS A CA 1
ATOM 775 C C . HIS A 1 97 ? 3.920 -5.617 -16.133 1.00 94.81 97 HIS A C 1
ATOM 777 O O . HIS A 1 97 ? 3.139 -6.484 -16.538 1.00 94.81 97 HIS A O 1
ATOM 783 N N . ASP A 1 98 ? 5.099 -5.403 -16.704 1.00 92.94 98 ASP A N 1
ATOM 784 C CA . ASP A 1 98 ? 5.522 -6.049 -17.957 1.00 92.94 98 ASP A CA 1
ATOM 785 C C . ASP A 1 98 ? 6.110 -7.455 -17.762 1.00 92.94 98 ASP A C 1
ATOM 787 O O . ASP A 1 98 ? 6.503 -8.133 -18.707 1.00 92.94 98 ASP A O 1
ATOM 791 N N . GLY A 1 99 ? 6.101 -7.959 -16.525 1.00 91.12 99 GLY A N 1
ATOM 792 C CA . GLY A 1 99 ? 6.421 -9.352 -16.224 1.00 91.12 99 GLY A CA 1
ATOM 793 C C . GLY A 1 99 ? 7.838 -9.540 -15.703 1.00 91.12 99 GLY A C 1
ATOM 794 O O . GLY A 1 99 ? 8.347 -8.722 -14.939 1.00 91.12 99 GLY A O 1
ATOM 795 N N . VAL A 1 100 ? 8.441 -10.689 -15.998 1.00 90.94 100 VAL A N 1
ATOM 796 C CA . VAL A 1 100 ? 9.768 -11.047 -15.475 1.00 90.94 100 VAL A CA 1
ATOM 797 C C . VAL A 1 100 ? 10.806 -10.054 -16.004 1.00 90.94 100 VAL A C 1
ATOM 799 O O . VAL A 1 100 ? 10.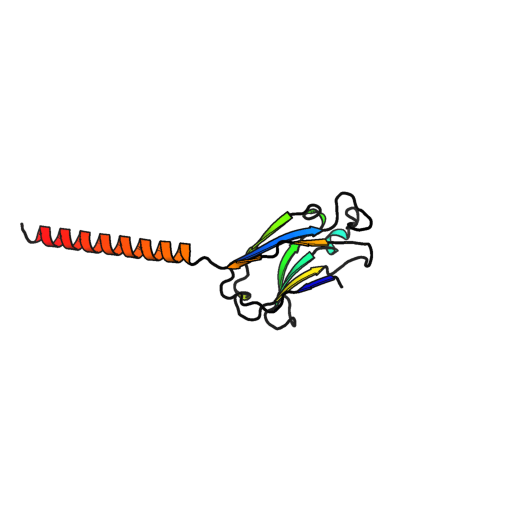810 -9.756 -17.189 1.00 90.94 100 VAL A O 1
ATOM 802 N N . GLY A 1 101 ? 11.669 -9.538 -15.127 1.00 91.56 101 GLY A N 1
ATOM 803 C CA . GLY A 1 101 ? 12.726 -8.592 -15.512 1.00 91.56 101 GLY A CA 1
ATOM 804 C C . GLY A 1 101 ? 12.314 -7.115 -15.563 1.00 91.56 101 GLY A C 1
ATOM 805 O O . GLY A 1 101 ? 13.196 -6.267 -15.658 1.00 91.56 101 GLY A O 1
ATOM 806 N N . HIS A 1 102 ? 11.032 -6.780 -15.383 1.00 94.12 102 HIS A N 1
ATOM 807 C CA . HIS A 1 102 ? 10.552 -5.392 -15.478 1.00 94.12 102 HIS A CA 1
ATOM 808 C C . HIS A 1 102 ? 9.808 -4.900 -14.235 1.00 94.12 102 HIS A C 1
ATOM 810 O O . HIS A 1 102 ? 9.260 -5.700 -13.484 1.00 94.12 102 HIS A O 1
ATOM 816 N N . ASP A 1 103 ? 9.727 -3.589 -14.024 1.00 94.94 103 ASP A N 1
ATOM 817 C CA . ASP A 1 103 ? 8.828 -2.922 -13.061 1.00 94.94 103 ASP A CA 1
ATOM 818 C C . ASP A 1 103 ? 8.983 -3.348 -11.594 1.00 94.94 103 ASP A C 1
ATOM 820 O O . ASP A 1 103 ? 7.995 -3.462 -10.858 1.00 94.94 103 ASP A O 1
ATOM 824 N N . GLN A 1 104 ? 10.205 -3.669 -11.168 1.00 96.44 104 GLN A N 1
ATOM 825 C CA . GLN A 1 104 ? 10.458 -4.173 -9.820 1.00 96.44 104 GLN A CA 1
ATOM 826 C C . GLN A 1 104 ? 10.175 -3.114 -8.753 1.00 96.44 104 GLN A C 1
ATOM 828 O O . GLN A 1 104 ? 10.366 -1.917 -8.950 1.00 96.44 104 GLN A O 1
ATOM 833 N N . TRP A 1 105 ? 9.777 -3.577 -7.574 1.00 97.38 105 TRP A N 1
ATOM 834 C CA . TRP A 1 105 ? 9.627 -2.750 -6.385 1.00 97.38 105 TRP A CA 1
ATOM 835 C C . TRP A 1 105 ? 10.100 -3.523 -5.158 1.00 97.38 105 TRP A C 1
ATOM 837 O O . TRP A 1 105 ? 10.082 -4.756 -5.137 1.00 97.38 105 TRP A O 1
ATOM 847 N N . ALA A 1 106 ? 10.532 -2.787 -4.142 1.00 97.81 106 ALA A N 1
ATOM 848 C CA . ALA A 1 106 ? 11.022 -3.329 -2.886 1.00 97.81 106 ALA A CA 1
ATOM 849 C C . ALA A 1 106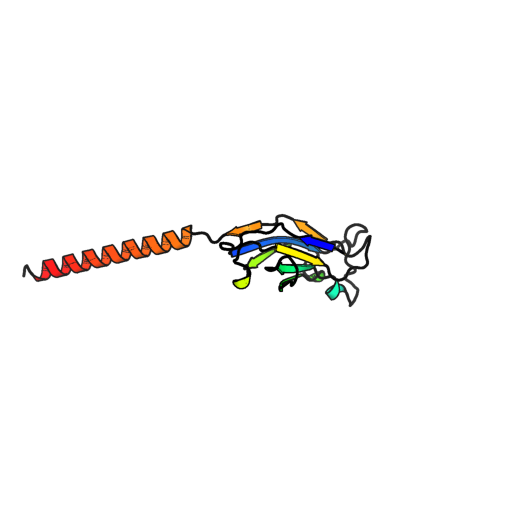 ? 10.272 -2.697 -1.713 1.00 97.81 106 ALA A C 1
ATOM 851 O O . ALA A 1 106 ? 9.974 -1.500 -1.721 1.00 97.81 106 ALA A O 1
ATOM 852 N N . LEU A 1 107 ? 9.979 -3.520 -0.709 1.00 98.44 107 LEU A N 1
ATOM 853 C CA . LEU A 1 107 ? 9.283 -3.143 0.514 1.00 98.44 107 LEU A CA 1
ATOM 854 C C . LEU A 1 107 ? 10.148 -3.526 1.709 1.00 98.44 107 LEU A C 1
ATOM 856 O O . LEU A 1 107 ? 10.650 -4.647 1.761 1.00 98.44 107 LEU A O 1
ATOM 860 N N . ASP A 1 108 ? 10.286 -2.618 2.667 1.00 98.50 108 ASP A N 1
ATOM 861 C CA . ASP A 1 108 ? 11.096 -2.853 3.859 1.00 98.50 108 ASP A CA 1
ATOM 862 C C . ASP A 1 108 ? 10.534 -2.113 5.089 1.00 98.50 108 ASP A C 1
ATOM 864 O O . ASP A 1 108 ? 9.713 -1.201 4.956 1.00 98.50 108 ASP A O 1
ATOM 868 N N . HIS A 1 109 ? 10.956 -2.512 6.293 1.00 98.00 109 HIS A N 1
ATOM 869 C CA . HIS A 1 109 ? 10.603 -1.887 7.578 1.00 98.00 109 HIS A CA 1
ATOM 870 C C . HIS A 1 109 ? 9.091 -1.647 7.769 1.00 98.00 109 HIS A C 1
ATOM 872 O O . HIS A 1 109 ? 8.657 -0.552 8.139 1.00 98.00 109 HIS A O 1
ATOM 878 N N . VAL A 1 110 ? 8.274 -2.665 7.481 1.00 98.44 110 VAL A N 1
ATOM 879 C CA . VAL A 1 110 ? 6.812 -2.595 7.624 1.00 98.44 110 VAL A CA 1
ATOM 880 C C . VAL A 1 110 ? 6.413 -2.646 9.098 1.00 98.44 110 VAL A C 1
ATOM 882 O O . VAL A 1 110 ? 6.672 -3.624 9.795 1.00 98.44 110 VAL A O 1
ATOM 885 N N . GLU A 1 111 ? 5.720 -1.610 9.560 1.00 97.69 111 GLU A N 1
ATOM 886 C CA . GLU A 1 111 ? 5.336 -1.422 10.957 1.00 97.69 111 GLU A CA 1
ATOM 887 C C . GLU A 1 111 ? 3.887 -0.933 11.072 1.00 97.69 111 GLU A C 1
ATOM 889 O O . GLU A 1 111 ? 3.467 0.013 10.401 1.00 97.69 111 GLU A O 1
ATOM 894 N N . VAL A 1 112 ? 3.123 -1.528 11.992 1.00 97.31 112 VAL A N 1
ATOM 895 C CA . VAL A 1 112 ? 1.810 -1.017 12.407 1.00 97.31 112 VAL A CA 1
ATOM 896 C C . VAL A 1 112 ? 1.949 -0.371 13.780 1.00 97.31 112 VAL A C 1
ATOM 898 O O . VAL A 1 112 ? 2.278 -1.022 14.770 1.00 97.31 112 VAL A O 1
ATOM 901 N N . VAL A 1 113 ? 1.672 0.928 13.853 1.00 95.44 113 VAL A N 1
ATOM 902 C CA . VAL A 1 113 ? 1.799 1.725 15.075 1.00 95.44 113 VAL A CA 1
ATOM 903 C C . VAL A 1 113 ? 0.455 1.793 15.781 1.00 95.44 113 VAL A C 1
ATOM 905 O O . VAL A 1 113 ? -0.525 2.290 15.222 1.00 95.44 113 VAL A O 1
ATOM 908 N N . LEU A 1 114 ? 0.407 1.370 17.041 1.00 93.00 114 LEU A N 1
ATOM 909 C CA . LEU A 1 114 ? -0.798 1.448 17.865 1.00 93.00 114 LEU A CA 1
ATOM 910 C C . LEU A 1 114 ? -0.991 2.839 18.484 1.00 93.00 114 LEU A C 1
ATOM 912 O O . LEU A 1 114 ? -0.036 3.572 18.745 1.00 93.00 114 LEU A O 1
ATOM 916 N N . VAL A 1 115 ? -2.241 3.193 18.776 1.00 87.00 115 VAL A N 1
ATOM 917 C CA . VAL A 1 115 ? -2.582 4.399 19.532 1.00 87.00 115 VAL A CA 1
ATOM 918 C C . VAL A 1 115 ? -1.953 4.302 20.924 1.00 87.00 115 VAL A C 1
ATOM 920 O O . VAL A 1 115 ? -2.265 3.405 21.720 1.00 87.00 115 VAL A O 1
ATOM 923 N N . SER A 1 116 ? -1.070 5.257 21.225 1.00 74.12 116 SER A N 1
ATOM 924 C CA . SER A 1 116 ? -0.449 5.386 22.540 1.00 74.12 116 SER A CA 1
ATOM 925 C C . SER A 1 116 ? -1.467 5.875 23.564 1.00 74.12 116 SER A C 1
ATOM 927 O O . SER A 1 116 ? -1.900 7.028 23.540 1.00 74.12 116 SER A O 1
ATOM 929 N N . THR A 1 117 ? -1.786 5.021 24.534 1.00 65.88 117 THR A N 1
ATOM 930 C CA . THR A 1 117 ? -2.582 5.408 25.704 1.00 65.88 117 THR A CA 1
ATOM 931 C C . THR A 1 117 ? -1.819 6.349 26.632 1.00 65.88 117 THR A C 1
ATOM 933 O O . THR A 1 117 ? -2.440 6.959 27.491 1.00 65.88 117 THR A O 1
ATOM 936 N N . ARG A 1 118 ? -0.496 6.544 26.471 1.00 63.81 118 ARG A N 1
ATOM 937 C CA . ARG A 1 118 ? 0.276 7.447 27.347 1.00 63.81 118 ARG A CA 1
ATOM 938 C C . ARG A 1 118 ? -0.204 8.891 27.252 1.00 63.81 118 ARG A C 1
ATOM 940 O O . ARG A 1 118 ? -0.333 9.535 28.286 1.00 63.81 118 ARG A O 1
ATOM 947 N N . LYS A 1 119 ? -0.508 9.393 26.049 1.00 61.53 119 LYS A N 1
ATOM 948 C CA . LYS A 1 119 ? -0.980 10.778 25.875 1.00 61.53 119 LYS A CA 1
ATOM 949 C C . LYS A 1 119 ? -2.403 10.952 26.419 1.00 61.53 119 LYS A C 1
ATOM 951 O O . LYS A 1 119 ? -2.668 11.920 27.121 1.00 61.53 119 LYS A O 1
ATOM 956 N N . GLN A 1 120 ? -3.279 9.971 26.184 1.00 59.78 120 GLN A N 1
ATOM 957 C CA . GLN A 1 120 ? -4.634 9.934 26.750 1.00 59.78 120 GLN A CA 1
ATOM 958 C C . GLN A 1 120 ? -4.621 9.839 28.280 1.00 59.78 120 GLN A C 1
ATOM 960 O O . GLN A 1 120 ? -5.291 10.623 28.943 1.00 59.78 120 GLN A O 1
ATOM 965 N N . ASN A 1 121 ? -3.807 8.951 28.851 1.00 62.25 121 ASN A N 1
ATOM 966 C CA . ASN A 1 121 ? -3.644 8.814 30.297 1.00 62.25 121 ASN A CA 1
ATOM 967 C C . ASN A 1 121 ? -3.038 10.078 30.914 1.00 62.25 121 ASN A C 1
ATOM 969 O O . ASN A 1 121 ? -3.501 10.520 31.958 1.00 62.25 121 ASN A O 1
ATOM 973 N N . TYR A 1 122 ? -2.046 10.697 30.265 1.00 69.19 122 TYR A N 1
ATOM 974 C CA . TYR A 1 122 ? -1.480 11.971 30.708 1.00 69.19 122 TYR A CA 1
ATOM 975 C C . TYR A 1 122 ? -2.542 13.078 30.738 1.00 69.19 122 TYR A C 1
ATOM 977 O O . TYR A 1 122 ? -2.684 13.756 31.752 1.00 69.19 122 TYR A O 1
ATOM 985 N N . MET A 1 123 ? -3.338 13.220 29.673 1.00 68.50 123 MET A N 1
ATOM 986 C CA . MET A 1 123 ? -4.409 14.219 29.607 1.00 68.50 123 MET A CA 1
ATOM 987 C C . MET A 1 123 ? -5.527 13.950 30.624 1.00 68.50 123 MET A C 1
ATOM 989 O O . MET A 1 123 ? -5.960 14.879 31.303 1.00 68.50 123 MET A O 1
ATOM 993 N N . MET A 1 124 ? -5.953 12.692 30.791 1.00 69.12 124 MET A N 1
ATOM 994 C CA . MET A 1 124 ? -6.940 12.313 31.811 1.00 69.12 124 MET A CA 1
ATOM 995 C C . MET A 1 124 ? -6.425 12.583 33.230 1.00 69.12 124 MET A C 1
ATOM 997 O O . MET A 1 124 ? -7.152 13.136 34.055 1.00 69.12 124 MET A O 1
ATOM 1001 N N . ASN A 1 125 ? -5.164 12.250 33.516 1.00 67.88 125 ASN A N 1
ATOM 1002 C CA . ASN A 1 125 ? -4.547 12.505 34.817 1.00 67.88 125 ASN A CA 1
ATOM 1003 C C . ASN A 1 125 ? -4.393 14.005 35.094 1.00 67.88 125 ASN A C 1
ATOM 1005 O O . ASN A 1 125 ? -4.712 14.450 36.195 1.00 67.88 125 ASN A O 1
ATOM 1009 N N . PHE A 1 126 ? -3.960 14.789 34.104 1.00 71.38 126 PHE A N 1
ATOM 1010 C CA . PHE A 1 126 ? -3.855 16.243 34.218 1.00 71.38 126 PHE A CA 1
ATOM 1011 C C . PHE A 1 126 ? -5.220 16.881 34.509 1.00 71.38 126 PHE A C 1
ATOM 1013 O O . PHE A 1 126 ? -5.339 17.654 35.458 1.00 71.38 126 PHE A O 1
ATOM 1020 N N . ALA A 1 127 ? -6.268 16.491 33.773 1.00 73.19 127 ALA A N 1
ATOM 1021 C CA . ALA A 1 127 ? -7.635 16.965 33.999 1.00 73.19 127 ALA A CA 1
ATOM 1022 C C . ALA A 1 127 ? -8.177 16.585 35.392 1.00 73.19 127 ALA A C 1
ATOM 1024 O O . ALA A 1 127 ? -8.827 17.394 36.056 1.00 73.19 127 ALA A O 1
ATOM 1025 N N . ARG A 1 128 ? -7.868 15.376 35.886 1.00 73.75 128 ARG A N 1
ATOM 1026 C CA . ARG A 1 128 ? -8.217 14.962 37.258 1.00 73.75 128 ARG A CA 1
ATOM 1027 C C . ARG A 1 128 ? -7.521 15.824 38.307 1.00 73.75 128 ARG A C 1
ATOM 1029 O O . ARG A 1 128 ? -8.148 16.236 39.281 1.00 73.75 128 ARG A O 1
ATOM 1036 N N . GLN A 1 129 ? -6.230 16.095 38.125 1.00 73.75 129 GLN A N 1
ATOM 1037 C CA . GLN A 1 129 ? -5.443 16.888 39.069 1.00 73.75 129 GLN A CA 1
ATOM 1038 C C . GLN A 1 129 ? -5.894 18.352 39.110 1.00 73.75 129 GLN A C 1
ATOM 1040 O O . GLN A 1 129 ? -6.032 18.919 40.197 1.00 73.75 129 GLN A O 1
ATOM 1045 N N . THR A 1 130 ? -6.163 18.967 37.956 1.00 74.25 130 THR A N 1
ATOM 1046 C CA . THR A 1 130 ? -6.671 20.344 37.893 1.00 74.25 130 THR A CA 1
ATOM 1047 C C . THR A 1 130 ? -8.075 20.447 38.487 1.00 74.25 130 THR A C 1
ATOM 1049 O O . THR A 1 130 ? -8.315 21.333 39.309 1.00 74.25 130 THR A O 1
ATOM 1052 N N . GLY A 1 131 ? -8.973 19.503 38.182 1.00 73.31 131 GLY A N 1
ATOM 1053 C CA . GLY A 1 131 ? -10.315 19.439 38.772 1.00 73.31 131 GLY A CA 1
ATOM 1054 C C . GLY A 1 131 ? -10.300 19.361 40.303 1.00 73.31 131 GLY A C 1
ATOM 1055 O O . GLY A 1 131 ? -10.999 20.125 40.973 1.00 73.31 131 GLY A O 1
ATOM 1056 N N . LEU A 1 132 ? -9.434 18.515 40.873 1.00 68.25 132 LEU A N 1
ATOM 1057 C CA . LEU A 1 132 ? -9.244 18.415 42.324 1.00 68.25 132 LEU A CA 1
ATOM 1058 C C . LEU A 1 132 ? -8.715 19.726 42.923 1.00 68.25 132 LEU A C 1
ATOM 1060 O O . LEU A 1 132 ? -9.256 20.209 43.918 1.00 68.25 132 LEU A O 1
ATOM 1064 N N . ARG A 1 133 ? -7.705 20.355 42.306 1.00 67.38 133 ARG A N 1
ATOM 1065 C CA . ARG A 1 133 ? -7.174 21.650 42.773 1.00 67.38 133 ARG A CA 1
ATOM 1066 C C . ARG A 1 133 ? -8.240 22.745 42.785 1.00 67.38 133 ARG A C 1
ATOM 1068 O O . ARG A 1 133 ? -8.326 23.497 43.758 1.00 67.38 133 ARG A O 1
ATOM 1075 N N . HIS A 1 134 ? -9.077 22.819 41.751 1.00 68.31 134 HIS A N 1
ATOM 1076 C CA . HIS A 1 134 ? -10.183 23.776 41.706 1.00 68.31 134 HIS A CA 1
ATOM 1077 C C . HIS A 1 134 ? -11.221 23.511 42.803 1.00 68.31 134 HIS A C 1
ATOM 1079 O O . HIS A 1 134 ? -11.670 24.461 43.446 1.00 68.31 134 HIS A O 1
ATOM 1085 N N . TYR A 1 135 ? -11.557 22.247 43.068 1.00 73.06 135 TYR A N 1
ATOM 1086 C CA . TYR A 1 135 ? -12.471 21.866 44.147 1.00 73.06 135 TYR A CA 1
ATOM 1087 C C . TYR A 1 135 ? -11.951 22.299 45.530 1.00 73.06 135 TYR A C 1
ATOM 1089 O O . TYR A 1 135 ? -12.655 22.994 46.267 1.00 73.06 135 TYR A O 1
ATOM 1097 N N . TYR A 1 136 ? -10.693 21.983 45.861 1.00 67.19 136 TYR A N 1
ATOM 1098 C CA . TYR A 1 136 ? -10.096 22.377 47.144 1.00 67.19 136 TYR A CA 1
ATOM 1099 C C . TYR A 1 136 ? -9.952 23.899 47.289 1.00 67.19 136 TYR A C 1
ATOM 1101 O O . TYR A 1 136 ? -10.188 24.437 48.372 1.00 67.19 136 TYR A O 1
ATOM 1109 N N . SER A 1 137 ? -9.623 24.613 46.207 1.00 71.19 137 SER A N 1
ATOM 1110 C CA . SER A 1 137 ? -9.536 26.080 46.212 1.00 71.19 137 SER A CA 1
ATOM 1111 C C . SER A 1 137 ? -10.893 26.738 46.500 1.00 71.19 137 SER A C 1
ATOM 1113 O O . SER A 1 137 ? -10.975 27.630 47.348 1.00 71.19 137 SER A O 1
ATOM 1115 N N . ARG A 1 138 ? -11.976 26.255 45.870 1.00 70.69 138 ARG A N 1
ATOM 1116 C CA . ARG A 1 138 ? -13.345 26.736 46.136 1.00 70.69 138 ARG A CA 1
ATOM 1117 C C . ARG A 1 138 ? -13.775 26.455 47.572 1.00 70.69 138 ARG A C 1
ATOM 1119 O O . ARG A 1 138 ? -14.247 27.366 48.246 1.00 70.69 138 ARG A O 1
ATOM 1126 N N . LYS A 1 139 ? -13.549 25.232 48.065 1.00 72.88 139 LYS A N 1
ATOM 1127 C CA . LYS A 1 139 ? -13.887 24.848 49.445 1.00 72.88 139 LYS A CA 1
ATOM 1128 C C . LYS A 1 139 ? -13.159 25.721 50.471 1.00 72.88 139 LYS A C 1
ATOM 1130 O O . LYS A 1 139 ? -13.764 26.158 51.443 1.00 72.88 139 LYS A O 1
ATOM 1135 N N . ARG A 1 140 ? -11.881 26.035 50.233 1.00 71.81 140 ARG A N 1
ATOM 1136 C CA . ARG A 1 140 ? -11.102 26.927 51.104 1.00 71.81 140 ARG A CA 1
ATOM 1137 C C . ARG A 1 140 ? -11.650 28.356 51.111 1.00 71.81 140 ARG A C 1
ATOM 1139 O O . ARG A 1 140 ? -11.740 28.944 52.180 1.00 71.81 140 ARG A O 1
ATOM 1146 N N . ARG A 1 141 ? -12.042 28.902 49.953 1.00 73.38 141 ARG A N 1
ATOM 1147 C CA . ARG A 1 141 ? -12.660 30.240 49.867 1.00 73.38 141 ARG A CA 1
ATOM 1148 C C . ARG A 1 141 ? -14.002 30.305 50.600 1.00 73.38 141 ARG A C 1
ATOM 1150 O O . ARG A 1 141 ? -14.210 31.241 51.360 1.00 73.38 141 ARG A O 1
ATOM 1157 N N . ALA A 1 142 ? -14.853 29.291 50.443 1.00 74.00 142 ALA A N 1
ATOM 1158 C CA . ALA A 1 142 ? -16.135 29.217 51.147 1.00 74.00 142 ALA A CA 1
ATOM 1159 C C . ALA A 1 142 ? -15.959 29.158 52.678 1.00 74.00 142 ALA A C 1
ATOM 1161 O O . ALA A 1 142 ? -16.651 29.852 53.413 1.00 74.00 142 ALA A O 1
ATOM 1162 N N . LEU A 1 143 ? -14.979 28.391 53.169 1.00 73.31 143 LEU A N 1
ATOM 1163 C CA . LEU A 1 143 ? -14.679 28.304 54.606 1.00 73.31 143 LEU A CA 1
ATOM 1164 C C . LEU A 1 143 ? -14.115 29.606 55.196 1.00 73.31 143 LEU A C 1
ATOM 1166 O O . LEU A 1 143 ? -14.304 29.867 56.380 1.00 73.31 143 LEU A O 1
ATOM 1170 N N . LEU A 1 144 ? -13.415 30.409 54.390 1.00 69.06 144 LEU A N 1
ATOM 1171 C CA . LEU A 1 144 ? -12.902 31.715 54.810 1.00 69.06 144 LEU A CA 1
ATOM 1172 C C . LEU A 1 144 ? -14.006 32.780 54.862 1.00 69.06 144 LEU A C 1
ATOM 1174 O O . LEU A 1 144 ? -13.937 33.663 55.706 1.00 69.06 144 LEU A O 1
ATOM 1178 N N . GLN A 1 145 ? -15.036 32.674 54.017 1.00 65.50 145 GLN A N 1
ATOM 1179 C CA . GLN A 1 145 ? -16.182 33.592 54.019 1.00 65.50 145 GLN A CA 1
ATOM 1180 C C . GLN A 1 145 ? -17.139 33.384 55.203 1.00 65.50 145 GLN A C 1
ATOM 1182 O O . GLN A 1 145 ? -17.823 34.320 55.582 1.00 65.50 145 GLN A O 1
ATOM 1187 N N . HIS A 1 146 ? -17.165 32.198 55.817 1.00 59.00 146 HIS A N 1
ATOM 1188 C CA . HIS A 1 146 ? -17.972 31.918 57.016 1.00 59.00 146 HIS A CA 1
ATOM 1189 C C . HIS A 1 146 ? -17.275 32.261 58.346 1.00 59.00 146 HIS A C 1
ATOM 1191 O O . HIS A 1 146 ? -17.806 31.960 59.412 1.00 59.00 146 HIS A O 1
ATOM 1197 N N . ARG A 1 147 ? -16.059 32.819 58.298 1.00 57.94 147 ARG A N 1
ATOM 1198 C CA . ARG A 1 147 ? -15.258 33.193 59.479 1.00 57.94 147 ARG A CA 1
ATOM 1199 C C . ARG A 1 147 ? -15.074 34.710 59.638 1.00 57.94 147 ARG A C 1
ATOM 1201 O O . ARG A 1 147 ? -14.271 35.116 60.475 1.00 57.94 147 ARG A O 1
ATOM 1208 N N . ALA A 1 148 ? -15.782 35.509 58.845 1.00 49.25 148 ALA A N 1
ATOM 1209 C CA . ALA A 1 148 ? -15.918 36.956 58.994 1.00 49.25 148 ALA A CA 1
ATOM 1210 C C . ALA A 1 148 ? -17.366 37.268 59.383 1.00 49.25 148 ALA A C 1
ATOM 1212 O O . ALA A 1 148 ? -17.556 38.219 60.166 1.00 49.25 148 ALA A O 1
#

Radius of gyration: 25.06 Å; Cα contacts (8 Å, |Δi|>4): 270; chains: 1; bounding box: 38×49×80 Å

Sequence (148 aa):
MRQAVTKPLDLTRASKIMFVLQIGSVSQTDSCNTALDQPDTVDRAVLLQYTVNNGVSWHVIAQHQPKDFIKAQRVSYNIPLEARVKGVELRWWQPRHDGVGHDQWALDHVEVVLVSTRKQNYMMNFARQTGLRHYYSRKRRALLQHRA

pLDDT: mean 89.58, std 12.14, range [49.25, 98.81]

Nearest PDB structures (foldseek):
  7lyu-assembly2_B  TM=9.836E-01  e=1.942E-20  Mus musculus
  7lyu-assembly1_A  TM=9.802E-01  e=6.167E-20  Mus musculus
  6a48-assembly1_A  TM=9.220E-01  e=9.225E-10  Mus musculus
  2e26-assembly1_A  TM=9.225E-01  e=1.767E-08  Mus musculus
  3a7q-assembly1_A  TM=9.050E-01  e=1.282E-08  Mus musculus